Protein AF-A0A2E5JNJ3-F1 (afdb_monomer)

Nearest PDB structures (foldseek):
  6rib-assembly1_A  TM=9.105E-01  e=4.248E-05  Thermus thermophilus HB8
  6ria-assembly1_P  TM=6.886E-01  e=2.504E-03  Thermus thermophilus
  1k4z-assembly1_A  TM=3.854E-01  e=1.607E+00  Saccharomyces cerevisiae
  7d6c-assembly2_5  TM=1.880E-01  e=3.631E+00  Synechococcus elongatus PCC 7942 = FACHB-805

pLDDT: mean 90.57, std 16.01, range [38.19, 98.81]

Solvent-accessible surface area (backbone atoms only — not comparable to full-atom values): 6119 Å² total; per-residue (Å²): 134,86,86,68,89,75,86,76,64,72,78,45,74,42,53,64,90,43,75,44,79,54,69,44,80,51,66,51,8,38,38,32,25,14,39,36,43,34,36,39,39,27,70,19,41,37,36,32,33,69,71,8,36,36,42,35,39,37,39,26,29,28,38,36,35,30,10,40,36,43,35,38,38,40,27,77,31,42,39,37,35,31,46,70,12,37,37,41,37,38,39,36,23,58,38,83,46,77,37,83,66,41,44,77,46,69,54,81,43,76,55,73,76,76,76,84,74,70,88,126

Foldseek 3Di:
DPPDDDFDFADEEDDQDDEAEEEAEDAEEYEFQHEYEYEYAYAYEYEYALNGEYEEEYEYQEYEFNHEYNYEYEHVEEYEFDQCGEYAYEYEHQYYHYDNNGHYHYHYDYPDPPDPPPDD

Structure (mmCIF, N/CA/C/O backbone):
data_AF-A0A2E5JNJ3-F1
#
_entry.id   AF-A0A2E5JNJ3-F1
#
loop_
_atom_site.group_PDB
_atom_site.id
_atom_site.type_symbol
_atom_site.label_atom_id
_atom_site.label_alt_id
_atom_site.label_comp_id
_atom_site.label_asym_id
_atom_site.label_entity_id
_atom_site.label_seq_id
_atom_site.pdbx_PDB_ins_code
_atom_site.Cartn_x
_atom_site.Cartn_y
_atom_site.Cartn_z
_atom_site.occupancy
_atom_site.B_iso_or_equiv
_atom_site.auth_seq_id
_atom_site.auth_comp_id
_atom_site.auth_asym_id
_atom_site.auth_atom_id
_atom_site.pdbx_PDB_model_num
ATOM 1 N N . MET A 1 1 ? -17.973 17.141 -9.588 1.00 38.19 1 MET A N 1
ATOM 2 C CA . MET A 1 1 ? -16.522 17.402 -9.427 1.00 38.19 1 MET A CA 1
ATOM 3 C C . MET A 1 1 ? -15.876 16.172 -8.797 1.00 38.19 1 MET A C 1
ATOM 5 O O . MET A 1 1 ? -16.319 15.767 -7.733 1.00 38.19 1 MET A O 1
ATOM 9 N N . LYS A 1 2 ? -14.908 15.521 -9.460 1.00 41.28 2 LYS A N 1
ATOM 10 C CA . LYS A 1 2 ? -14.185 14.358 -8.906 1.00 41.28 2 LYS A CA 1
ATOM 11 C C . LYS A 1 2 ? -13.072 14.871 -7.988 1.00 41.28 2 LYS A C 1
ATOM 13 O O . LYS A 1 2 ? -12.080 15.392 -8.488 1.00 41.28 2 LYS A O 1
ATOM 18 N N . ASN A 1 3 ? -13.252 14.772 -6.672 1.00 47.81 3 ASN A N 1
ATOM 19 C CA . ASN A 1 3 ? -12.257 15.220 -5.696 1.00 47.81 3 ASN A CA 1
ATOM 20 C C . ASN A 1 3 ? -11.166 14.143 -5.560 1.00 47.81 3 ASN A C 1
ATOM 22 O O . ASN A 1 3 ? -11.284 13.203 -4.770 1.00 47.81 3 ASN A O 1
ATOM 26 N N . LYS A 1 4 ? -10.155 14.222 -6.426 1.00 55.19 4 LYS A N 1
ATOM 27 C CA . LYS A 1 4 ? -9.022 13.290 -6.482 1.00 55.19 4 LYS A CA 1
ATOM 28 C C . LYS A 1 4 ? -8.116 13.523 -5.267 1.00 55.19 4 LYS A C 1
ATOM 30 O O . LYS A 1 4 ? -7.806 14.681 -4.982 1.00 55.19 4 LYS A O 1
ATOM 35 N N . LEU A 1 5 ? -7.693 12.467 -4.562 1.00 58.12 5 LEU A N 1
ATOM 36 C CA . LEU A 1 5 ? -6.631 12.586 -3.555 1.00 58.12 5 LEU A CA 1
ATOM 37 C C . LEU A 1 5 ? -5.431 13.332 -4.156 1.00 58.12 5 LEU A C 1
ATOM 39 O O . LEU A 1 5 ? -4.865 12.927 -5.175 1.00 58.12 5 LEU A O 1
ATOM 43 N N . THR A 1 6 ? -5.078 14.457 -3.538 1.00 58.28 6 THR A N 1
ATOM 44 C CA . THR A 1 6 ? -3.900 15.243 -3.900 1.00 58.28 6 THR A CA 1
ATOM 45 C C . THR A 1 6 ? -2.815 14.899 -2.895 1.00 58.28 6 THR A C 1
ATOM 47 O O . THR A 1 6 ? -2.841 15.389 -1.772 1.00 58.28 6 THR A O 1
ATOM 50 N N . PHE A 1 7 ? -1.889 14.035 -3.300 1.00 62.22 7 PHE A N 1
ATOM 51 C CA . PHE A 1 7 ? -0.734 13.638 -2.498 1.00 62.22 7 PHE A CA 1
ATOM 52 C C . PHE A 1 7 ? 0.194 14.848 -2.328 1.00 62.22 7 PHE A C 1
ATOM 54 O O . PHE A 1 7 ? 0.966 15.175 -3.232 1.00 62.22 7 PHE A O 1
ATOM 61 N N . LYS A 1 8 ? 0.090 15.560 -1.203 1.00 53.12 8 LYS A N 1
ATOM 62 C CA . LYS A 1 8 ? 1.085 16.567 -0.813 1.00 53.12 8 LYS A CA 1
ATOM 63 C C . LYS A 1 8 ? 2.263 15.829 -0.170 1.00 53.12 8 LYS A C 1
ATOM 65 O O . LYS A 1 8 ? 2.046 14.961 0.660 1.00 53.12 8 LYS A O 1
ATOM 70 N N . ASN A 1 9 ? 3.490 16.186 -0.552 1.00 62.88 9 ASN A N 1
ATOM 71 C CA . ASN A 1 9 ? 4.744 15.694 0.043 1.00 62.88 9 ASN A CA 1
ATOM 72 C C . ASN A 1 9 ? 5.023 14.195 -0.175 1.00 62.88 9 ASN A C 1
ATOM 74 O O . ASN A 1 9 ? 4.978 13.376 0.741 1.00 62.88 9 ASN A O 1
ATOM 78 N N . ILE A 1 10 ? 5.374 13.833 -1.410 1.00 70.88 10 ILE A N 1
ATOM 79 C CA . ILE A 1 10 ? 5.926 12.509 -1.716 1.00 70.88 10 ILE A CA 1
ATOM 80 C C . ILE A 1 10 ? 7.447 12.606 -1.658 1.00 70.88 10 ILE A C 1
ATOM 82 O O . ILE A 1 10 ? 8.052 13.293 -2.479 1.00 70.88 10 ILE A O 1
ATOM 86 N N . HIS A 1 11 ? 8.053 11.912 -0.698 1.00 86.62 11 HIS A N 1
ATOM 87 C CA . HIS A 1 11 ? 9.497 11.969 -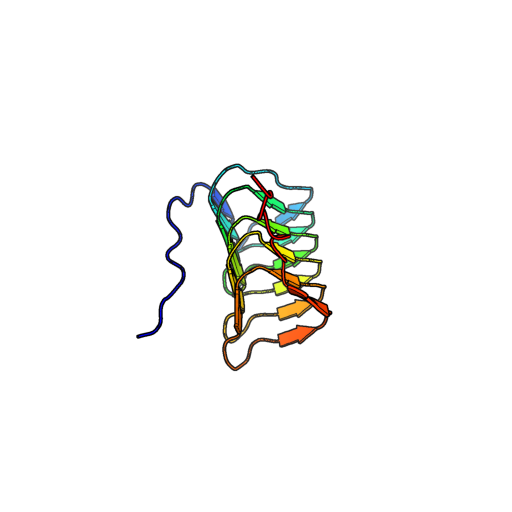0.456 1.00 86.62 11 HIS A CA 1
ATOM 88 C C . HIS 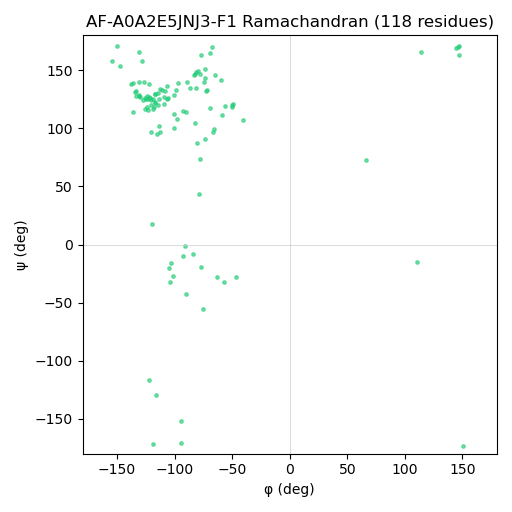A 1 11 ? 10.242 10.764 -1.025 1.00 86.62 11 HIS A C 1
ATOM 90 O O . HIS A 1 11 ? 11.425 10.863 -1.342 1.00 86.62 11 HIS A O 1
ATOM 96 N N . THR A 1 12 ? 9.572 9.619 -1.148 1.00 94.62 12 THR A N 1
ATOM 97 C CA . THR A 1 12 ? 10.215 8.367 -1.554 1.00 94.62 12 THR A CA 1
ATOM 98 C C . THR A 1 12 ? 9.429 7.702 -2.676 1.00 94.62 12 THR A C 1
ATOM 100 O O . THR A 1 12 ? 8.197 7.681 -2.671 1.00 94.62 12 THR A O 1
ATOM 103 N N . MET A 1 13 ? 10.149 7.147 -3.649 1.00 95.75 13 MET A N 1
ATOM 104 C CA . MET A 1 13 ? 9.571 6.411 -4.767 1.00 95.75 13 MET A CA 1
ATOM 105 C C . MET A 1 13 ? 10.385 5.154 -5.062 1.00 95.75 13 MET A C 1
ATOM 107 O O . MET A 1 13 ? 11.612 5.197 -5.092 1.00 95.75 13 MET A O 1
ATOM 111 N N . VAL A 1 14 ? 9.683 4.056 -5.332 1.00 96.25 14 VAL A N 1
ATOM 112 C CA . VAL A 1 14 ? 10.249 2.793 -5.818 1.00 96.25 14 VAL A CA 1
ATOM 113 C C . VAL A 1 14 ? 9.844 2.605 -7.273 1.00 96.25 14 VAL A C 1
ATOM 115 O O . VAL A 1 14 ? 8.653 2.581 -7.593 1.00 96.25 14 VAL A O 1
ATOM 118 N N . GLY A 1 15 ? 10.841 2.499 -8.153 1.00 97.31 15 GLY A N 1
ATOM 119 C CA . GLY A 1 15 ? 10.646 2.295 -9.589 1.00 97.31 15 GLY A CA 1
ATOM 120 C C . GLY A 1 15 ? 10.099 0.902 -9.936 1.00 97.31 15 GLY A C 1
ATOM 121 O O . GLY A 1 15 ? 10.128 0.008 -9.093 1.00 97.31 15 GLY A O 1
ATOM 122 N N . PRO A 1 16 ? 9.599 0.704 -11.168 1.00 96.00 16 PRO A N 1
ATOM 123 C CA . PRO A 1 16 ? 8.925 -0.531 -11.582 1.00 96.00 16 PRO A CA 1
ATOM 124 C C . PRO A 1 16 ? 9.809 -1.787 -11.553 1.00 96.00 16 PRO A C 1
ATOM 126 O O . PRO A 1 16 ? 9.290 -2.872 -11.310 1.00 96.00 16 PRO A O 1
ATOM 129 N N . ASP A 1 17 ? 11.124 -1.642 -11.732 1.00 95.88 17 ASP A N 1
ATOM 130 C CA . ASP A 1 17 ? 12.071 -2.769 -11.777 1.00 95.88 17 ASP A CA 1
ATOM 131 C C . ASP A 1 17 ? 12.659 -3.131 -10.403 1.00 95.88 17 ASP A C 1
ATOM 133 O O . ASP A 1 17 ? 13.466 -4.051 -10.282 1.00 95.88 17 ASP A O 1
ATOM 137 N N . ALA A 1 18 ? 12.284 -2.396 -9.355 1.00 97.62 18 ALA A N 1
ATOM 138 C CA . ALA A 1 18 ? 12.798 -2.622 -8.015 1.00 97.62 18 ALA A CA 1
ATOM 139 C C . ALA A 1 18 ? 11.979 -3.690 -7.274 1.00 97.62 18 ALA A C 1
ATOM 141 O O . ALA A 1 18 ? 10.746 -3.653 -7.251 1.00 97.62 18 ALA A O 1
ATOM 142 N N . GLU A 1 19 ? 12.685 -4.606 -6.613 1.00 98.31 19 GLU A N 1
ATOM 143 C CA . GLU A 1 19 ? 12.133 -5.556 -5.651 1.00 98.31 19 GLU A CA 1
ATOM 144 C C . GLU A 1 19 ? 12.754 -5.290 -4.276 1.00 98.31 19 GLU A C 1
ATOM 146 O O . GLU A 1 19 ? 13.974 -5.330 -4.119 1.00 98.31 19 GLU A O 1
ATOM 151 N N . ILE A 1 20 ? 11.914 -5.011 -3.281 1.00 98.06 20 ILE A N 1
ATOM 152 C CA . ILE A 1 20 ? 12.324 -4.796 -1.891 1.00 98.06 20 ILE A CA 1
ATOM 153 C C . ILE A 1 20 ? 11.817 -5.962 -1.051 1.00 98.06 20 ILE A C 1
ATOM 155 O O . ILE A 1 20 ? 10.649 -6.342 -1.144 1.00 98.06 20 ILE A O 1
ATOM 159 N N . ARG A 1 21 ? 12.697 -6.516 -0.215 1.00 98.44 21 ARG A N 1
ATOM 160 C CA . ARG A 1 21 ? 12.377 -7.577 0.743 1.00 98.44 21 ARG A CA 1
ATOM 161 C C . ARG A 1 21 ? 12.686 -7.094 2.153 1.00 98.44 21 ARG A C 1
ATOM 163 O O . ARG A 1 21 ? 13.820 -6.711 2.428 1.00 98.44 21 ARG A O 1
ATOM 170 N N . GLY A 1 22 ? 11.684 -7.143 3.021 1.00 97.88 22 GLY A N 1
ATOM 171 C CA . GLY A 1 22 ? 11.731 -6.621 4.382 1.00 97.88 22 GLY A CA 1
ATOM 172 C C . GLY A 1 22 ? 10.785 -5.441 4.589 1.00 97.88 22 GLY A C 1
ATOM 173 O O . GLY A 1 22 ? 10.266 -4.854 3.638 1.00 97.88 22 GLY A O 1
ATOM 174 N N . ASP A 1 23 ? 10.564 -5.111 5.857 1.00 98.25 23 ASP A N 1
ATOM 175 C CA . ASP A 1 23 ? 9.619 -4.072 6.253 1.00 98.25 23 ASP A CA 1
ATOM 176 C C . ASP A 1 23 ? 10.152 -2.667 5.955 1.00 98.25 23 ASP A C 1
ATOM 178 O O . ASP A 1 23 ? 11.334 -2.364 6.140 1.00 98.25 23 ASP A O 1
ATOM 182 N N . ILE A 1 24 ? 9.250 -1.778 5.547 1.00 97.88 24 ILE A N 1
ATOM 183 C CA . ILE A 1 24 ? 9.557 -0.391 5.200 1.00 97.88 24 ILE A CA 1
ATOM 184 C C . ILE A 1 24 ? 8.888 0.536 6.214 1.00 97.88 24 ILE A C 1
ATOM 186 O O . ILE A 1 24 ? 7.671 0.514 6.398 1.00 97.88 24 ILE A O 1
ATOM 190 N N . LYS A 1 25 ? 9.683 1.405 6.845 1.00 97.75 25 LYS A N 1
ATOM 191 C CA . LYS A 1 25 ? 9.194 2.463 7.738 1.00 97.75 25 LYS A CA 1
ATOM 192 C C . LYS A 1 25 ? 9.578 3.824 7.181 1.00 97.75 25 LYS A C 1
ATOM 194 O O . LYS A 1 25 ? 10.753 4.090 6.939 1.00 97.75 25 LYS A O 1
ATOM 199 N N . LEU A 1 26 ? 8.587 4.682 6.996 1.00 95.06 26 LEU A N 1
ATOM 200 C CA . LEU A 1 26 ? 8.737 6.034 6.468 1.00 95.06 26 LEU A CA 1
ATOM 201 C C . LEU A 1 26 ? 7.989 7.010 7.380 1.00 95.06 26 LEU A C 1
ATOM 203 O O . LEU A 1 26 ? 7.198 6.610 8.230 1.00 95.06 26 LEU A O 1
ATOM 207 N N . LYS A 1 27 ? 8.265 8.304 7.226 1.00 94.38 27 LYS A N 1
ATOM 208 C CA . LYS A 1 27 ? 7.503 9.364 7.908 1.00 94.38 27 LYS A CA 1
ATOM 209 C C . LYS A 1 27 ? 6.533 10.076 6.971 1.00 94.38 27 LYS A C 1
ATOM 211 O O . LYS A 1 27 ? 5.466 10.482 7.402 1.00 94.38 27 LYS A O 1
ATOM 216 N N . GLU A 1 28 ? 6.908 10.183 5.702 1.00 94.56 28 GLU A N 1
ATOM 217 C CA . GLU A 1 28 ? 6.216 10.980 4.693 1.00 94.56 28 GLU A CA 1
ATOM 218 C C . GLU A 1 28 ? 5.703 10.104 3.538 1.00 94.56 28 GLU A C 1
ATOM 220 O O . GLU A 1 28 ? 5.745 8.869 3.604 1.00 94.56 28 GLU A O 1
ATOM 225 N N . GLY A 1 29 ? 5.199 10.741 2.477 1.00 94.00 29 GLY A N 1
ATOM 226 C CA . GLY A 1 29 ? 4.543 10.059 1.371 1.00 94.00 29 GLY A CA 1
ATOM 227 C C . GLY A 1 29 ? 5.446 9.126 0.557 1.00 94.00 29 GLY A C 1
ATOM 228 O O . GLY A 1 29 ? 6.627 9.410 0.318 1.00 94.00 29 GLY A O 1
ATOM 229 N N . PHE A 1 30 ? 4.848 8.031 0.079 1.00 96.38 30 PHE A N 1
ATOM 230 C CA . PHE A 1 30 ? 5.531 6.929 -0.598 1.00 96.38 30 PHE A CA 1
ATOM 231 C C . PHE A 1 30 ? 4.811 6.499 -1.882 1.00 96.38 30 PHE A C 1
ATOM 233 O O . PHE A 1 30 ? 3.618 6.190 -1.860 1.00 96.38 30 PHE A O 1
ATOM 240 N N . ILE A 1 31 ? 5.534 6.437 -3.006 1.00 97.12 31 ILE A N 1
ATOM 241 C CA . ILE A 1 31 ? 5.028 5.852 -4.258 1.00 97.12 31 ILE A CA 1
ATOM 242 C C . ILE A 1 31 ? 5.708 4.514 -4.544 1.00 97.12 31 ILE A C 1
ATOM 244 O O . ILE A 1 31 ? 6.934 4.435 -4.587 1.00 97.12 31 ILE A O 1
ATOM 248 N N . ILE A 1 32 ? 4.915 3.493 -4.869 1.00 97.94 32 ILE A N 1
ATOM 249 C CA . ILE A 1 32 ? 5.416 2.176 -5.275 1.00 97.94 32 ILE A CA 1
ATOM 250 C C . ILE A 1 32 ? 4.968 1.850 -6.702 1.00 97.94 32 ILE A C 1
ATOM 252 O O . ILE A 1 32 ? 3.776 1.691 -6.957 1.00 97.94 32 ILE A O 1
ATOM 256 N N . TYR A 1 33 ? 5.917 1.710 -7.628 1.00 97.81 33 TYR A N 1
ATOM 257 C CA . TYR A 1 33 ? 5.691 1.103 -8.947 1.00 97.81 33 TYR A CA 1
ATOM 258 C C . TYR A 1 33 ? 6.255 -0.318 -9.060 1.00 97.81 33 TYR A C 1
ATOM 260 O O . TYR A 1 33 ? 5.823 -1.041 -9.955 1.00 97.81 33 TYR A O 1
ATOM 268 N N . GLY A 1 34 ? 7.203 -0.692 -8.195 1.00 97.75 34 GLY A N 1
ATOM 269 C CA . GLY A 1 34 ? 7.836 -2.014 -8.150 1.00 97.75 34 GLY A CA 1
ATOM 270 C C . GLY A 1 34 ? 7.171 -2.976 -7.165 1.00 97.75 34 GLY A C 1
ATOM 271 O O . GLY A 1 34 ? 5.976 -2.872 -6.878 1.00 97.75 34 GLY A O 1
ATOM 272 N N . ARG A 1 35 ? 7.952 -3.916 -6.627 1.00 98.69 35 ARG A N 1
ATOM 273 C CA . ARG A 1 35 ? 7.467 -4.980 -5.735 1.00 98.69 35 ARG A CA 1
ATOM 274 C C . ARG A 1 35 ? 8.009 -4.814 -4.322 1.00 98.69 35 ARG A C 1
ATOM 276 O O . ARG A 1 35 ? 9.209 -4.623 -4.142 1.00 98.69 35 ARG A O 1
ATOM 283 N N . VAL A 1 36 ? 7.138 -4.936 -3.328 1.00 98.69 36 VAL A N 1
ATOM 284 C CA . VAL A 1 36 ? 7.517 -4.956 -1.910 1.00 98.69 36 VAL A CA 1
ATOM 285 C C . VAL A 1 36 ? 7.007 -6.246 -1.282 1.00 98.69 36 VAL A C 1
ATOM 287 O O . VAL A 1 36 ? 5.817 -6.540 -1.363 1.00 98.69 36 VAL A O 1
ATOM 290 N N . TYR A 1 37 ? 7.909 -7.000 -0.661 1.00 98.75 37 TYR A N 1
ATOM 291 C CA . TYR A 1 37 ? 7.604 -8.170 0.161 1.00 98.75 37 TYR A CA 1
ATOM 292 C C . TYR A 1 37 ? 7.960 -7.840 1.609 1.00 98.75 37 TYR A C 1
ATOM 294 O O . TYR A 1 37 ? 9.129 -7.913 1.996 1.00 98.75 37 TYR A O 1
ATOM 302 N N . GLY A 1 38 ? 6.964 -7.434 2.383 1.00 98.44 38 GLY A N 1
ATOM 303 C CA . GLY A 1 38 ? 7.126 -6.885 3.725 1.00 98.44 38 GLY A CA 1
ATOM 304 C C . GLY A 1 38 ? 6.065 -5.833 4.025 1.00 98.44 38 GLY A C 1
ATOM 305 O O . GLY A 1 38 ? 5.410 -5.313 3.117 1.00 98.44 38 GLY A O 1
ATOM 306 N N . SER A 1 39 ? 5.900 -5.521 5.307 1.00 98.69 39 SER A N 1
ATOM 307 C CA . SER A 1 39 ? 4.897 -4.558 5.754 1.00 98.69 39 SER A CA 1
ATOM 308 C C . SER A 1 39 ? 5.401 -3.121 5.608 1.00 98.69 39 SER A C 1
ATOM 310 O O . SER A 1 39 ? 6.591 -2.834 5.765 1.00 98.69 39 SER A O 1
ATOM 312 N N . ILE A 1 40 ? 4.494 -2.191 5.313 1.00 98.62 40 ILE A N 1
ATOM 313 C CA . ILE A 1 40 ? 4.799 -0.772 5.098 1.00 98.62 40 ILE A CA 1
ATOM 314 C C . ILE A 1 40 ? 4.095 0.060 6.170 1.00 98.62 40 ILE A C 1
ATOM 316 O O . ILE A 1 40 ? 2.890 -0.068 6.372 1.00 98.62 40 ILE A O 1
ATOM 320 N N . SER A 1 41 ? 4.828 0.949 6.840 1.00 98.44 41 SER A N 1
ATOM 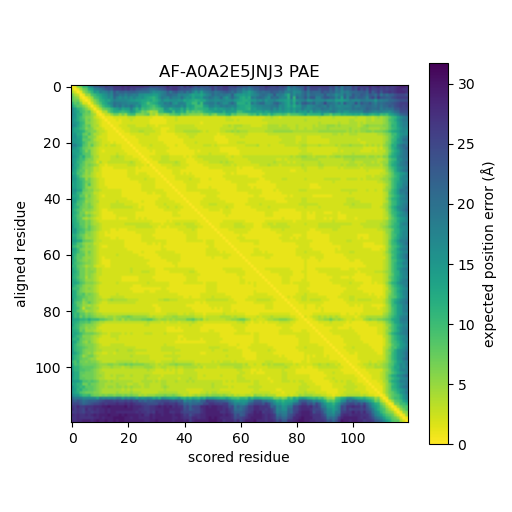321 C CA . SER A 1 41 ? 4.266 1.888 7.817 1.00 98.44 41 SER A CA 1
ATOM 322 C C . SER A 1 41 ? 4.740 3.312 7.544 1.00 98.44 41 SER A C 1
ATOM 324 O O . SER A 1 41 ? 5.945 3.560 7.441 1.00 98.44 41 SER A O 1
ATOM 326 N N . THR A 1 42 ? 3.802 4.252 7.420 1.00 96.94 42 THR A N 1
ATOM 327 C CA . THR A 1 42 ? 4.091 5.688 7.324 1.00 96.94 42 THR A CA 1
ATOM 328 C C . THR A 1 42 ? 2.993 6.538 7.955 1.00 96.94 42 THR A C 1
ATOM 330 O O . THR A 1 42 ? 1.837 6.134 8.007 1.00 96.94 42 THR A O 1
ATOM 333 N N . ALA A 1 43 ? 3.351 7.734 8.422 1.00 95.31 43 ALA A N 1
ATOM 334 C CA . ALA A 1 43 ? 2.380 8.766 8.790 1.00 95.31 43 ALA A CA 1
ATOM 335 C C . ALA A 1 43 ? 1.920 9.592 7.572 1.00 95.31 43 ALA A C 1
ATOM 337 O O . ALA A 1 43 ? 1.010 10.407 7.687 1.00 95.31 43 ALA A O 1
ATOM 338 N N . GLY A 1 44 ? 2.548 9.394 6.409 1.00 95.31 44 GLY A N 1
ATOM 339 C CA . GLY A 1 44 ? 2.189 10.049 5.158 1.00 95.31 44 GLY A CA 1
ATOM 340 C C . GLY A 1 44 ? 1.234 9.231 4.290 1.00 95.31 44 GLY A C 1
ATOM 341 O O . GLY A 1 44 ? 0.696 8.194 4.687 1.00 95.31 44 GLY A O 1
ATOM 342 N N . ASP A 1 45 ? 1.047 9.708 3.063 1.00 96.44 45 ASP A N 1
ATOM 343 C CA . ASP A 1 45 ? 0.172 9.071 2.085 1.00 96.44 45 ASP A CA 1
ATOM 344 C C . ASP A 1 45 ? 0.920 8.026 1.246 1.00 96.44 45 ASP A C 1
ATOM 346 O O . ASP A 1 45 ? 2.039 8.257 0.781 1.00 96.44 45 ASP A O 1
ATOM 350 N N . ILE A 1 46 ? 0.273 6.897 0.968 1.00 97.56 46 ILE A N 1
ATOM 351 C CA . ILE A 1 46 ? 0.809 5.864 0.080 1.00 97.56 46 ILE A CA 1
ATOM 352 C C . ILE A 1 46 ? 0.069 5.873 -1.254 1.00 97.56 46 ILE A C 1
ATOM 354 O O . ILE A 1 46 ? -1.160 5.902 -1.326 1.00 97.56 46 ILE A O 1
ATOM 358 N N . ARG A 1 47 ? 0.822 5.762 -2.347 1.00 97.62 47 ARG A N 1
ATOM 359 C CA . ARG A 1 47 ? 0.275 5.497 -3.675 1.00 97.62 47 ARG A CA 1
ATOM 360 C C . ARG A 1 47 ? 0.941 4.275 -4.285 1.00 97.62 47 ARG A C 1
ATOM 362 O O . ARG A 1 47 ? 2.116 4.296 -4.640 1.00 97.62 47 ARG A O 1
ATOM 369 N N . ILE A 1 48 ? 0.143 3.245 -4.519 1.00 98.06 48 ILE A N 1
ATOM 370 C CA . ILE A 1 48 ? 0.548 2.081 -5.300 1.00 98.06 48 ILE A CA 1
ATOM 371 C C . ILE A 1 48 ? 0.178 2.371 -6.751 1.00 98.06 48 ILE A C 1
ATOM 373 O O . ILE A 1 48 ? -0.993 2.555 -7.093 1.00 98.06 48 ILE A O 1
ATOM 377 N N . GLY A 1 49 ? 1.190 2.500 -7.601 1.00 96.88 49 GLY A N 1
ATOM 378 C CA . GLY A 1 49 ? 1.032 2.681 -9.036 1.00 96.88 49 GLY A CA 1
ATOM 379 C C . GLY A 1 49 ? 0.458 1.434 -9.708 1.00 96.88 49 GLY A C 1
ATOM 380 O O . GLY A 1 49 ? 0.377 0.370 -9.107 1.00 96.88 49 GLY A O 1
ATOM 381 N N . LYS A 1 50 ? 0.081 1.547 -10.986 1.00 95.81 50 LYS A N 1
ATOM 382 C CA . LYS A 1 50 ? -0.567 0.455 -11.737 1.00 95.81 50 LYS A CA 1
ATOM 383 C C . LYS A 1 50 ? 0.255 -0.841 -11.788 1.00 95.81 50 LYS A C 1
ATOM 385 O O . LYS A 1 50 ? -0.315 -1.921 -11.849 1.00 95.81 50 LYS A O 1
ATOM 390 N N . THR A 1 51 ? 1.578 -0.724 -11.796 1.00 96.62 51 THR A N 1
ATOM 391 C CA . THR A 1 51 ? 2.517 -1.856 -11.825 1.00 96.62 51 THR A CA 1
ATOM 392 C C . THR A 1 51 ? 2.961 -2.301 -10.433 1.00 96.62 51 THR A C 1
ATOM 394 O O . THR A 1 51 ? 3.620 -3.328 -10.318 1.00 96.62 51 THR A O 1
ATOM 397 N N . GLY A 1 52 ? 2.629 -1.526 -9.394 1.00 98.25 52 GLY A N 1
ATOM 398 C CA . GLY A 1 52 ? 3.093 -1.770 -8.038 1.00 98.25 52 GLY A CA 1
ATOM 399 C C . GLY A 1 52 ? 2.369 -2.944 -7.392 1.00 98.25 52 GLY A C 1
ATOM 400 O O . GLY A 1 52 ? 1.150 -3.075 -7.533 1.00 98.25 52 GLY A O 1
ATOM 401 N N . SER A 1 53 ? 3.111 -3.764 -6.652 1.00 98.56 53 SER A N 1
ATOM 402 C CA . SER A 1 53 ? 2.554 -4.864 -5.863 1.00 98.56 53 SER A CA 1
ATOM 403 C C . SER A 1 53 ? 3.156 -4.897 -4.464 1.00 98.56 53 SER A C 1
ATOM 405 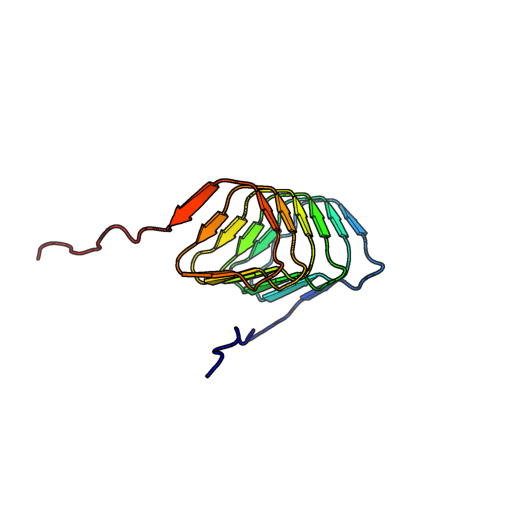O O . SER A 1 53 ? 4.382 -4.884 -4.327 1.00 98.56 53 SER A O 1
ATOM 407 N N . VAL A 1 54 ? 2.309 -4.991 -3.444 1.00 98.81 54 VAL A N 1
ATOM 408 C CA . VAL A 1 54 ? 2.725 -5.148 -2.045 1.00 98.81 54 VAL A CA 1
ATOM 409 C C . VAL A 1 54 ? 2.213 -6.484 -1.515 1.00 98.81 54 VAL A C 1
ATOM 411 O O . VAL A 1 54 ? 1.032 -6.790 -1.659 1.00 98.81 54 VAL A O 1
ATOM 414 N N . TYR A 1 55 ? 3.110 -7.259 -0.913 1.00 98.75 55 TYR A N 1
ATOM 415 C CA . TYR A 1 55 ? 2.823 -8.500 -0.199 1.00 98.75 55 TYR A CA 1
ATOM 416 C C . TYR A 1 55 ? 3.176 -8.281 1.272 1.00 98.75 55 TYR A C 1
ATOM 418 O O . TYR A 1 55 ? 4.346 -8.376 1.650 1.00 98.75 55 TYR A O 1
ATOM 426 N N . GLY A 1 56 ? 2.182 -7.922 2.075 1.00 98.69 56 GLY A N 1
ATOM 427 C CA . GLY A 1 56 ? 2.359 -7.481 3.455 1.00 98.69 56 GLY A CA 1
ATOM 428 C C . GLY A 1 56 ? 1.325 -6.438 3.867 1.00 98.69 56 GLY A C 1
ATOM 429 O O . GLY A 1 56 ? 0.577 -5.920 3.034 1.00 98.69 56 GLY A O 1
ATOM 430 N N . ASP A 1 57 ? 1.300 -6.131 5.161 1.00 98.81 57 ASP A N 1
ATOM 431 C CA . ASP A 1 57 ? 0.327 -5.201 5.730 1.00 98.81 57 ASP A CA 1
ATOM 432 C C . ASP A 1 57 ? 0.755 -3.744 5.518 1.00 98.81 57 ASP A C 1
ATOM 434 O O . ASP A 1 57 ? 1.945 -3.414 5.503 1.00 98.81 57 ASP A O 1
ATOM 438 N N . ILE A 1 58 ? -0.218 -2.845 5.379 1.00 98.81 58 ILE A N 1
ATOM 439 C CA . ILE A 1 58 ? 0.013 -1.424 5.119 1.00 98.81 58 ILE A CA 1
ATOM 440 C C . ILE A 1 58 ? -0.679 -0.566 6.177 1.00 98.81 58 ILE A C 1
ATOM 442 O O . ILE A 1 58 ? -1.894 -0.634 6.333 1.00 98.81 58 ILE A O 1
ATOM 446 N N . ASN A 1 59 ? 0.088 0.312 6.825 1.00 98.62 59 ASN A N 1
ATOM 447 C CA . ASN A 1 59 ? -0.409 1.377 7.698 1.00 98.62 59 ASN A CA 1
ATOM 448 C C . ASN A 1 59 ? -0.020 2.747 7.120 1.00 98.62 59 ASN A C 1
ATOM 450 O O . ASN A 1 59 ? 1.166 3.007 6.896 1.00 98.62 59 ASN A O 1
ATOM 454 N N . ALA A 1 60 ? -1.002 3.618 6.869 1.00 97.75 60 ALA A N 1
ATOM 455 C CA . ALA A 1 60 ? -0.778 4.944 6.281 1.00 97.75 60 ALA A CA 1
ATOM 456 C C . ALA A 1 60 ? -1.812 5.986 6.736 1.00 97.75 60 ALA A C 1
ATOM 458 O O . ALA A 1 60 ? -2.835 5.650 7.325 1.00 97.75 60 ALA A O 1
ATOM 459 N N . ASN A 1 61 ? -1.592 7.262 6.411 1.00 96.62 61 ASN A N 1
ATOM 460 C CA . ASN A 1 61 ? -2.616 8.293 6.601 1.00 96.62 61 ASN A CA 1
ATOM 461 C C . ASN A 1 61 ? -3.713 8.199 5.529 1.00 96.62 61 ASN A C 1
ATOM 463 O O . ASN A 1 61 ? -4.885 8.022 5.844 1.00 96.62 61 ASN A O 1
ATOM 467 N N . ASN A 1 62 ? -3.333 8.243 4.252 1.00 97.38 62 ASN A N 1
ATOM 468 C CA . ASN A 1 62 ? -4.217 7.938 3.126 1.00 97.38 62 ASN A CA 1
ATOM 469 C C . ASN A 1 62 ? -3.567 6.902 2.209 1.00 97.38 62 ASN A C 1
ATOM 471 O O . ASN A 1 62 ? -2.340 6.789 2.153 1.00 97.38 62 ASN A O 1
ATOM 475 N N . ILE A 1 63 ? -4.382 6.195 1.426 1.00 98.00 63 ILE A N 1
ATOM 476 C CA . ILE A 1 63 ? -3.886 5.274 0.405 1.00 98.00 63 ILE A CA 1
ATOM 477 C C . ILE A 1 63 ? -4.651 5.403 -0.910 1.00 98.00 63 ILE A C 1
ATOM 479 O O . ILE A 1 63 ? -5.876 5.498 -0.933 1.00 98.00 63 ILE A O 1
ATOM 483 N N . HIS A 1 64 ? -3.922 5.345 -2.024 1.00 98.06 64 HIS A N 1
ATOM 484 C CA . HIS A 1 64 ? -4.479 5.030 -3.337 1.00 98.06 64 HIS A CA 1
ATOM 485 C C . HIS A 1 64 ? -3.854 3.749 -3.875 1.00 98.06 64 HIS A C 1
ATOM 487 O O . HIS A 1 64 ? -2.657 3.705 -4.181 1.00 98.06 64 HIS A O 1
ATOM 493 N N . ILE A 1 65 ? -4.685 2.740 -4.099 1.00 98.44 65 ILE A N 1
ATOM 494 C CA . ILE A 1 65 ? -4.290 1.470 -4.691 1.00 98.44 65 ILE A CA 1
ATOM 495 C C . ILE A 1 65 ? -4.639 1.518 -6.176 1.00 98.44 65 ILE A C 1
ATOM 497 O O . ILE A 1 65 ? -5.803 1.493 -6.556 1.00 98.44 65 ILE A O 1
ATOM 501 N N . GLY A 1 66 ? -3.625 1.626 -7.032 1.00 97.69 66 GLY A N 1
ATOM 502 C CA . GLY A 1 66 ? -3.758 1.483 -8.485 1.00 97.69 66 GLY A CA 1
ATOM 503 C C . GLY A 1 66 ? -3.263 0.138 -9.018 1.00 97.69 66 GLY A C 1
ATOM 504 O O . GLY A 1 66 ? -3.566 -0.188 -10.164 1.00 97.69 66 GLY A O 1
ATOM 505 N N . GLY A 1 67 ? -2.497 -0.597 -8.208 1.00 98.00 67 GLY A N 1
ATOM 506 C CA . GLY A 1 67 ? -1.919 -1.905 -8.510 1.00 98.00 67 GLY A CA 1
ATOM 507 C C . GLY A 1 67 ? -2.486 -2.986 -7.592 1.00 98.00 67 GLY A C 1
ATOM 508 O O . GLY A 1 67 ? -3.704 -3.098 -7.456 1.00 98.00 67 GLY A O 1
ATOM 509 N N . GLN A 1 68 ? -1.618 -3.778 -6.968 1.00 98.62 68 GLN A N 1
ATOM 510 C CA . GLN A 1 68 ? -2.014 -4.963 -6.203 1.00 98.62 68 GLN A CA 1
ATOM 511 C C . GLN A 1 68 ? -1.539 -4.896 -4.749 1.00 98.62 68 GLN A C 1
ATOM 513 O O . GLN A 1 68 ? -0.404 -4.508 -4.476 1.00 98.62 68 GLN A O 1
ATOM 518 N N . VAL A 1 69 ? -2.401 -5.304 -3.824 1.00 98.81 69 VAL A N 1
ATOM 519 C CA . VAL A 1 69 ? -2.081 -5.490 -2.407 1.00 98.81 69 VAL A CA 1
ATOM 520 C C . VAL A 1 69 ? -2.588 -6.854 -1.970 1.00 98.81 69 VAL A C 1
ATOM 522 O O . VAL A 1 69 ? -3.759 -7.169 -2.178 1.00 98.81 69 VAL A O 1
ATOM 525 N N . PHE A 1 70 ? -1.697 -7.630 -1.367 1.00 98.81 70 PHE A N 1
ATOM 526 C CA . PHE A 1 70 ? -1.981 -8.907 -0.727 1.00 98.81 70 PHE A CA 1
ATOM 527 C C . PHE A 1 70 ? -1.568 -8.788 0.741 1.00 98.81 70 PHE A C 1
ATOM 529 O O . PHE A 1 70 ? -0.383 -8.889 1.066 1.00 98.81 70 PHE A O 1
ATOM 536 N N . GLY A 1 71 ? -2.534 -8.491 1.603 1.00 98.56 71 GLY A N 1
ATOM 537 C CA . GLY A 1 71 ? -2.309 -8.104 2.992 1.00 98.56 71 GLY A CA 1
ATOM 538 C C . GLY A 1 71 ? -3.343 -7.092 3.473 1.00 98.56 71 GLY A C 1
ATOM 539 O O . GLY A 1 71 ? -4.122 -6.548 2.686 1.00 98.56 71 GLY A O 1
ATOM 540 N N . ASN A 1 72 ? -3.349 -6.840 4.777 1.00 98.81 72 ASN A N 1
ATOM 541 C CA . ASN A 1 72 ? -4.327 -5.956 5.392 1.00 98.81 72 ASN A CA 1
ATOM 542 C C . ASN A 1 72 ? -3.900 -4.496 5.255 1.00 98.81 72 ASN A C 1
ATOM 544 O O . ASN A 1 72 ? -2.720 -4.155 5.327 1.00 98.81 72 ASN A O 1
ATOM 548 N N . VAL A 1 73 ? -4.873 -3.609 5.094 1.00 98.75 73 VAL A N 1
ATOM 549 C CA . VAL A 1 73 ? -4.644 -2.177 4.940 1.00 98.75 73 VAL A CA 1
ATOM 550 C C . VAL A 1 73 ? -5.395 -1.435 6.030 1.00 98.75 73 VAL A C 1
ATOM 552 O O . VAL A 1 73 ? -6.607 -1.567 6.174 1.00 98.75 73 VAL A O 1
ATOM 555 N N . ARG A 1 74 ? -4.689 -0.590 6.771 1.00 98.56 74 ARG A N 1
ATOM 556 C CA . ARG A 1 74 ? -5.279 0.360 7.705 1.00 98.56 74 ARG A CA 1
ATOM 557 C C . ARG A 1 74 ? -4.869 1.770 7.315 1.00 98.56 74 ARG A C 1
ATOM 559 O O . ARG A 1 74 ? -3.682 2.077 7.192 1.00 98.56 74 ARG A O 1
ATOM 566 N N . VAL A 1 75 ? -5.862 2.635 7.152 1.00 97.88 75 VAL A N 1
ATOM 567 C CA . VAL A 1 75 ? -5.646 4.066 6.965 1.00 97.88 75 VAL A CA 1
ATOM 568 C C . VAL A 1 75 ? -6.437 4.894 7.958 1.00 97.88 75 VAL A C 1
ATOM 570 O O . VAL A 1 75 ? -7.598 4.607 8.240 1.00 97.88 75 VAL A O 1
ATOM 573 N N . GLU A 1 76 ? -5.806 5.953 8.452 1.00 97.00 76 GLU A N 1
ATOM 574 C CA . GLU A 1 76 ? -6.4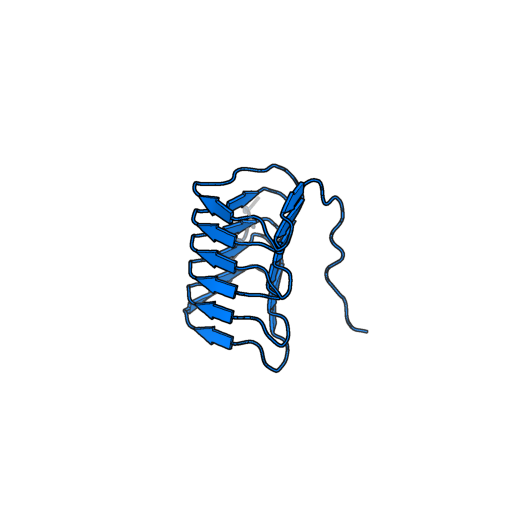35 6.888 9.393 1.00 97.00 76 GLU A CA 1
ATOM 575 C C . GLU A 1 76 ? -7.403 7.858 8.679 1.00 97.00 76 GLU A C 1
ATOM 577 O O . GLU A 1 76 ? -8.305 8.432 9.288 1.00 97.00 76 GLU A O 1
ATOM 582 N N . GLY A 1 77 ? -7.258 8.009 7.360 1.00 95.62 77 GLY A N 1
ATOM 583 C CA . GLY A 1 77 ? -8.084 8.855 6.507 1.00 95.62 77 GLY A CA 1
ATOM 584 C C . GLY A 1 77 ? -8.754 8.085 5.369 1.00 95.62 77 GLY A C 1
ATOM 585 O O . GLY A 1 77 ? -9.641 7.248 5.563 1.00 95.62 77 GLY A O 1
ATOM 586 N N . ARG A 1 78 ? -8.389 8.436 4.136 1.00 96.31 78 ARG A N 1
ATOM 587 C CA . ARG A 1 78 ? -9.060 7.997 2.912 1.00 96.31 78 ARG A CA 1
ATOM 588 C C . ARG A 1 78 ? -8.347 6.823 2.242 1.00 96.31 78 ARG A C 1
ATOM 590 O O . ARG A 1 78 ? -7.148 6.885 1.979 1.00 96.31 78 ARG A O 1
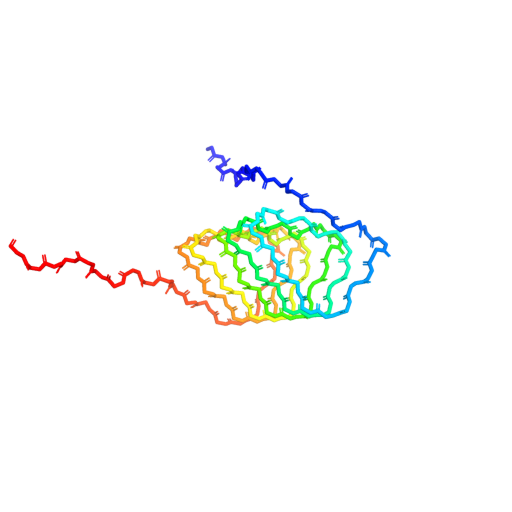ATOM 597 N N . ALA A 1 79 ? -9.126 5.817 1.857 1.00 98.06 79 ALA A N 1
ATOM 598 C CA . ALA A 1 79 ? -8.735 4.747 0.948 1.00 98.06 79 ALA A CA 1
ATOM 599 C C . ALA A 1 79 ? -9.398 4.934 -0.428 1.00 98.06 79 ALA A C 1
ATOM 601 O O . ALA A 1 79 ? -10.621 5.043 -0.539 1.00 98.06 79 ALA A O 1
ATOM 602 N N . GLU A 1 80 ? -8.592 4.967 -1.488 1.00 98.19 80 GLU A N 1
ATOM 603 C CA . GLU A 1 80 ? -9.038 4.958 -2.884 1.00 98.19 80 GLU A CA 1
ATOM 604 C C . GLU A 1 80 ? -8.588 3.665 -3.580 1.00 98.19 80 GLU A C 1
ATOM 606 O O . GLU A 1 80 ? -7.391 3.407 -3.712 1.00 98.19 80 GLU A O 1
ATOM 611 N N . LEU A 1 81 ? -9.538 2.873 -4.078 1.00 98.25 81 LEU A N 1
ATOM 612 C CA . LEU A 1 81 ? -9.279 1.717 -4.938 1.00 98.25 81 LEU A CA 1
ATOM 613 C C . LEU A 1 81 ? -9.556 2.117 -6.392 1.00 98.25 81 LEU A C 1
ATOM 615 O O . LEU A 1 81 ? -10.696 2.409 -6.760 1.00 98.25 81 LEU A O 1
ATOM 619 N N . GLY A 1 82 ? -8.509 2.177 -7.213 1.00 97.81 82 GLY A N 1
ATOM 620 C CA . GLY A 1 82 ? -8.598 2.579 -8.617 1.00 97.81 82 GLY A CA 1
ATOM 621 C C . GLY A 1 82 ? -9.154 1.483 -9.531 1.00 97.81 82 GLY A C 1
ATOM 622 O O . GLY A 1 82 ? -9.124 0.303 -9.206 1.00 97.81 82 GLY A O 1
ATOM 623 N N . LYS A 1 83 ? -9.601 1.850 -10.736 1.00 94.81 83 LYS A N 1
ATOM 624 C CA . LYS A 1 83 ? -10.300 0.961 -11.691 1.00 94.81 83 LYS A CA 1
ATOM 625 C C . LYS A 1 83 ? -9.682 -0.428 -11.945 1.00 94.81 83 LYS A C 1
ATOM 627 O O . LYS A 1 83 ? -10.405 -1.330 -12.341 1.00 94.81 83 LYS A O 1
ATOM 632 N N . TYR A 1 84 ? -8.373 -0.612 -11.806 1.00 91.75 84 TYR A N 1
ATOM 633 C CA . TYR A 1 84 ? -7.713 -1.907 -12.047 1.00 91.75 84 TYR A CA 1
ATOM 634 C C . TYR A 1 84 ? -6.998 -2.444 -10.807 1.00 91.75 84 TYR A C 1
ATOM 636 O O . TYR A 1 84 ? -6.124 -3.302 -10.924 1.00 91.75 84 TYR A O 1
ATOM 644 N N . SER A 1 85 ? -7.338 -1.921 -9.630 1.00 97.94 85 SER A N 1
ATOM 645 C CA . SER A 1 85 ? -6.707 -2.323 -8.385 1.00 97.94 85 SER A CA 1
ATOM 646 C C . SER A 1 85 ? -7.169 -3.700 -7.935 1.00 97.94 85 SER A C 1
ATOM 648 O O . SER A 1 85 ? -8.308 -4.095 -8.183 1.00 97.94 85 SER A O 1
ATOM 650 N N . THR A 1 86 ? -6.300 -4.410 -7.224 1.00 98.56 86 THR A N 1
ATOM 651 C CA . THR A 1 86 ? -6.661 -5.601 -6.449 1.00 98.56 86 THR A CA 1
ATOM 652 C C . THR A 1 86 ? -6.228 -5.394 -5.007 1.00 98.56 86 THR A C 1
ATOM 654 O O . THR A 1 86 ? -5.071 -5.057 -4.769 1.00 98.56 86 THR A O 1
ATOM 657 N N . LEU A 1 87 ? -7.150 -5.587 -4.072 1.00 98.62 87 LEU A N 1
ATOM 658 C CA . LEU A 1 87 ? -6.862 -5.708 -2.649 1.00 98.62 87 LEU A CA 1
ATOM 659 C C . LEU A 1 87 ? -7.430 -7.047 -2.171 1.00 98.62 87 LEU A C 1
ATOM 661 O O . LEU A 1 87 ? -8.640 -7.255 -2.248 1.00 98.62 87 LEU A O 1
ATOM 665 N N . ASP A 1 88 ? -6.546 -7.939 -1.742 1.00 98.69 88 ASP A N 1
ATOM 666 C CA . ASP A 1 88 ? -6.875 -9.209 -1.094 1.00 98.69 88 ASP A CA 1
ATOM 667 C C . ASP A 1 88 ? -6.383 -9.136 0.357 1.00 98.69 88 ASP A C 1
ATOM 669 O O . ASP A 1 88 ? -5.177 -9.177 0.617 1.00 98.69 88 ASP A O 1
ATOM 673 N N . GLY A 1 89 ? -7.319 -8.901 1.272 1.00 98.50 89 GLY A N 1
ATOM 674 C CA . GLY A 1 89 ? -7.070 -8.570 2.671 1.00 98.50 89 GLY A CA 1
ATOM 675 C C . GLY A 1 89 ? -8.094 -7.580 3.224 1.00 98.50 89 GLY A C 1
ATOM 676 O O . GLY A 1 89 ? -8.882 -6.980 2.486 1.00 98.50 89 GLY A O 1
ATOM 677 N N . ASP A 1 90 ? -8.079 -7.403 4.541 1.00 98.62 90 ASP A N 1
ATOM 678 C CA . ASP A 1 90 ? -9.031 -6.538 5.232 1.00 98.62 90 ASP A CA 1
ATOM 679 C C . ASP A 1 90 ? -8.641 -5.061 5.112 1.00 98.62 90 ASP A C 1
ATOM 681 O O . ASP A 1 90 ? -7.462 -4.707 5.044 1.00 98.62 90 ASP A O 1
ATOM 685 N N . LEU A 1 91 ? -9.642 -4.178 5.105 1.00 98.56 91 LEU A N 1
ATOM 686 C CA . LEU A 1 91 ? -9.470 -2.735 4.970 1.00 98.56 91 LEU A CA 1
ATOM 687 C C . LEU A 1 91 ? -10.123 -1.988 6.137 1.00 98.56 91 LEU A C 1
ATOM 689 O O . LEU A 1 91 ? -11.344 -2.006 6.294 1.00 98.56 91 LEU A O 1
ATOM 693 N N . ILE A 1 92 ? -9.314 -1.261 6.906 1.00 98.50 92 ILE A N 1
ATOM 694 C CA . ILE A 1 92 ? -9.762 -0.319 7.937 1.00 98.50 92 ILE A CA 1
ATOM 695 C C . ILE A 1 92 ? -9.570 1.111 7.422 1.00 98.50 92 ILE A C 1
ATOM 697 O O . ILE A 1 92 ? -8.470 1.460 6.994 1.00 98.50 92 ILE A O 1
ATOM 701 N N . TYR A 1 93 ? -10.617 1.939 7.441 1.00 97.62 93 TYR A N 1
ATOM 702 C CA . TYR A 1 93 ? -10.591 3.269 6.812 1.00 97.62 93 TYR A CA 1
ATOM 703 C C . TYR A 1 93 ? -11.581 4.257 7.434 1.00 97.62 93 TYR A C 1
ATOM 705 O O . TYR A 1 93 ? -12.615 3.850 7.950 1.00 97.62 93 TYR A O 1
ATOM 713 N N . LYS A 1 94 ? -11.351 5.567 7.269 1.00 96.50 94 LYS A N 1
ATOM 714 C CA . LYS A 1 94 ? -12.349 6.606 7.593 1.00 96.50 94 LYS A CA 1
ATOM 715 C C . LYS A 1 94 ? -13.255 6.945 6.406 1.00 96.50 94 LYS A C 1
ATOM 717 O O . LYS A 1 94 ? -14.471 7.042 6.543 1.00 96.50 94 LYS A O 1
ATOM 722 N N . HIS A 1 95 ? -12.681 7.073 5.208 1.00 95.81 95 HIS A N 1
ATOM 723 C CA . HIS A 1 95 ? -13.437 7.296 3.968 1.00 95.81 95 HIS A CA 1
ATOM 724 C C . HIS A 1 95 ? -13.003 6.329 2.865 1.00 95.81 95 HIS A C 1
ATOM 726 O O . HIS A 1 95 ? -11.820 6.252 2.549 1.00 95.81 95 HIS A O 1
ATOM 732 N N . LEU A 1 96 ? -13.954 5.642 2.232 1.00 97.19 96 LEU A N 1
ATOM 733 C CA . LEU A 1 96 ? -13.682 4.682 1.160 1.00 97.19 96 LEU A CA 1
ATOM 734 C C . LEU A 1 96 ? -14.265 5.154 -0.170 1.00 97.19 96 LEU A C 1
ATOM 736 O O . LEU A 1 96 ? -15.438 5.513 -0.261 1.00 97.19 96 LEU A O 1
ATOM 740 N N . TYR A 1 97 ? -13.441 5.121 -1.213 1.00 97.12 97 TYR A N 1
ATOM 741 C CA . TYR A 1 97 ? -13.848 5.339 -2.595 1.00 97.12 97 TYR A CA 1
ATOM 742 C C . TYR A 1 97 ? -13.360 4.179 -3.463 1.00 97.12 97 TYR A C 1
ATOM 744 O O . TYR A 1 97 ? -12.167 3.887 -3.504 1.00 97.12 97 TYR A O 1
ATOM 752 N N . ILE A 1 98 ? -14.283 3.535 -4.174 1.00 96.88 98 ILE A N 1
ATOM 753 C CA . ILE A 1 98 ? -13.992 2.397 -5.050 1.00 96.88 98 ILE A CA 1
ATOM 754 C C . ILE A 1 98 ? -14.414 2.768 -6.468 1.00 96.88 98 ILE A C 1
ATOM 756 O O . ILE A 1 98 ? -15.580 3.070 -6.727 1.00 96.88 98 ILE A O 1
ATOM 760 N N . GLU A 1 99 ? -13.466 2.752 -7.400 1.00 96.94 99 GLU A N 1
ATOM 761 C CA . GLU A 1 99 ? -13.757 2.938 -8.817 1.00 96.94 99 GLU A CA 1
ATOM 762 C C . GLU A 1 99 ? -14.326 1.664 -9.449 1.00 96.94 99 GLU A C 1
ATOM 764 O O . GLU A 1 99 ? -13.929 0.543 -9.130 1.00 96.94 99 GLU A O 1
ATOM 769 N N . GLN A 1 100 ? -15.218 1.840 -10.429 1.00 95.75 100 GLN A N 1
ATOM 770 C CA . GLN A 1 100 ? -15.748 0.730 -11.216 1.00 95.75 100 GLN A CA 1
ATOM 771 C C . GLN A 1 100 ? -14.606 -0.057 -11.876 1.00 95.75 100 GLN A C 1
ATOM 773 O O . GLN A 1 100 ? -13.883 0.489 -12.710 1.00 95.75 100 GLN A O 1
ATOM 778 N N . GLY A 1 101 ? -14.502 -1.345 -11.542 1.00 94.69 101 GLY A N 1
ATOM 779 C CA . GLY A 1 101 ? -13.477 -2.268 -12.039 1.00 94.69 101 GLY A CA 1
ATOM 780 C C . GLY A 1 101 ? -12.457 -2.702 -10.983 1.00 94.69 101 GLY A C 1
ATOM 781 O O . GLY A 1 101 ? -11.767 -3.699 -11.201 1.00 94.69 101 GLY A O 1
ATOM 782 N N . ALA A 1 102 ? -12.387 -2.004 -9.844 1.00 97.56 102 ALA A N 1
ATOM 783 C CA . ALA A 1 102 ? -11.586 -2.436 -8.707 1.00 97.56 102 ALA A CA 1
ATOM 784 C C . ALA A 1 102 ? -12.048 -3.812 -8.202 1.00 97.56 102 ALA A C 1
ATOM 786 O O . ALA A 1 102 ? -13.245 -4.106 -8.160 1.00 97.56 102 ALA A O 1
ATOM 787 N N . ARG A 1 103 ? -11.089 -4.648 -7.800 1.00 97.94 103 ARG A N 1
ATOM 788 C CA . ARG A 1 103 ? -11.326 -5.942 -7.156 1.00 97.94 103 ARG A CA 1
ATOM 789 C C . ARG A 1 103 ? -10.918 -5.847 -5.695 1.00 97.94 103 ARG A C 1
ATOM 791 O O . ARG A 1 103 ? -9.798 -5.444 -5.389 1.00 97.94 103 ARG A O 1
ATOM 798 N N . PHE A 1 104 ? -11.833 -6.220 -4.818 1.00 97.00 104 PHE A N 1
ATOM 799 C CA . PHE A 1 104 ? -11.623 -6.251 -3.381 1.00 97.00 104 PHE A CA 1
ATOM 800 C C . PHE A 1 104 ? -12.148 -7.578 -2.840 1.00 97.00 104 PHE A C 1
ATOM 802 O O . PHE A 1 104 ? -13.262 -7.976 -3.185 1.00 97.00 104 PHE A O 1
ATOM 809 N N . GLN A 1 105 ? -11.346 -8.243 -2.018 1.00 97.81 105 GLN A N 1
ATOM 810 C CA . GLN A 1 105 ? -11.698 -9.467 -1.316 1.00 97.81 105 GLN A CA 1
ATOM 811 C C . GLN A 1 105 ? -11.208 -9.349 0.127 1.00 97.81 105 GLN A C 1
ATOM 813 O O . GLN A 1 105 ? -10.009 -9.286 0.361 1.00 97.81 105 GLN A O 1
ATOM 818 N N . GLY A 1 106 ? -12.138 -9.301 1.078 1.00 97.06 106 GLY A N 1
ATOM 819 C CA . GLY A 1 106 ? -11.838 -9.106 2.495 1.00 97.06 106 GLY A CA 1
ATOM 820 C C . GLY A 1 106 ? -12.981 -8.405 3.218 1.00 97.06 106 GLY A C 1
ATOM 821 O O . GLY A 1 106 ? -14.051 -8.170 2.642 1.00 97.06 106 GLY A O 1
ATOM 822 N N . GLN A 1 107 ? -12.756 -8.060 4.480 1.00 97.62 107 GLN A N 1
ATOM 823 C CA . GLN A 1 107 ? -13.691 -7.297 5.293 1.00 97.62 107 GLN A CA 1
ATOM 824 C C . GLN A 1 107 ? -13.336 -5.806 5.298 1.00 97.62 107 GLN A C 1
ATOM 826 O O . GLN A 1 107 ? -12.178 -5.412 5.410 1.00 97.62 107 GLN A O 1
ATOM 831 N N . CYS A 1 108 ? -14.363 -4.962 5.216 1.00 96.56 108 CYS A N 1
ATOM 832 C CA . CYS A 1 108 ? -14.252 -3.520 5.401 1.00 96.56 108 CYS A CA 1
ATOM 833 C C . CYS A 1 108 ? -14.719 -3.142 6.809 1.00 96.56 108 CYS A C 1
ATOM 835 O O . CYS A 1 108 ? -15.838 -3.484 7.193 1.00 96.56 108 CYS A O 1
ATOM 837 N N . THR A 1 109 ? -13.899 -2.389 7.537 1.00 97.75 109 THR A N 1
ATOM 838 C CA . THR A 1 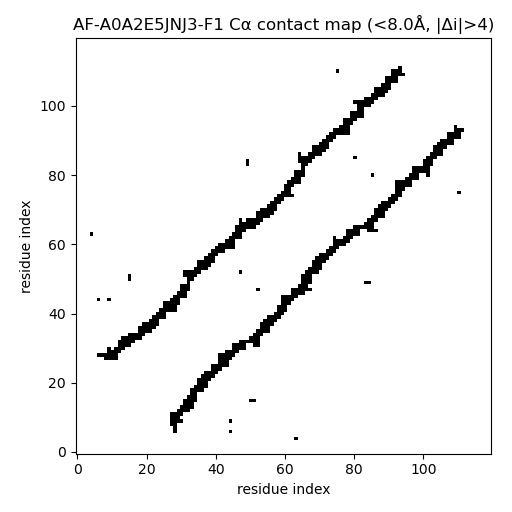109 ? -14.236 -1.854 8.860 1.00 97.75 109 THR A CA 1
ATOM 839 C C . THR A 1 109 ? -14.030 -0.345 8.857 1.00 97.75 109 THR A C 1
ATOM 841 O O . THR A 1 109 ? -12.961 0.151 8.502 1.00 97.75 109 THR A O 1
ATOM 844 N N . ILE A 1 110 ? -15.058 0.401 9.251 1.00 96.94 110 ILE A N 1
ATOM 845 C CA . ILE A 1 110 ? -14.936 1.850 9.401 1.00 96.94 110 ILE A CA 1
ATOM 846 C C . ILE A 1 110 ? -14.099 2.120 10.653 1.00 96.94 110 ILE A C 1
ATOM 848 O O . ILE A 1 110 ? -14.305 1.516 11.705 1.00 96.94 110 ILE A O 1
ATOM 852 N N . LEU A 1 111 ? -13.113 2.998 10.519 1.00 94.12 111 LEU A N 1
ATOM 853 C CA . LEU A 1 111 ? -12.354 3.520 11.634 1.00 94.12 111 LEU A CA 1
ATOM 854 C C . LEU A 1 111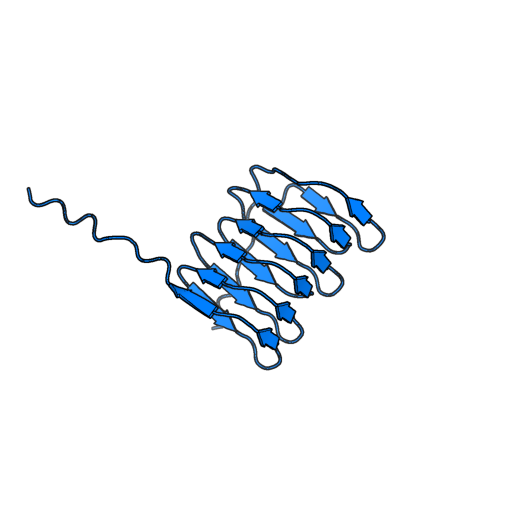 ? -13.250 4.504 12.387 1.00 94.12 111 LEU A C 1
ATOM 856 O O . LEU A 1 111 ? -13.299 5.689 12.057 1.00 94.12 111 LEU A O 1
ATOM 860 N N . ASP A 1 112 ? -13.981 3.986 13.369 1.00 82.19 112 ASP A N 1
ATOM 861 C CA . ASP A 1 112 ? -14.800 4.809 14.245 1.00 82.19 112 ASP A CA 1
ATOM 862 C C . ASP A 1 112 ? -13.891 5.650 15.146 1.00 82.19 112 ASP A C 1
ATOM 864 O O . ASP A 1 112 ? -13.132 5.138 15.977 1.00 82.19 112 ASP A O 1
ATOM 868 N N . GLU A 1 113 ? -13.988 6.969 14.997 1.00 63.34 113 GLU A N 1
ATOM 869 C CA . GLU A 1 113 ? -13.600 7.889 16.056 1.00 63.34 113 GLU A CA 1
ATOM 870 C C . GLU A 1 113 ? -14.591 7.642 17.188 1.00 63.34 113 GLU A C 1
ATOM 872 O O . GLU A 1 113 ? -15.725 8.104 17.118 1.00 63.34 113 GLU A O 1
ATOM 877 N N . LYS A 1 114 ? -14.214 6.871 18.216 1.00 54.56 114 LYS A N 1
ATOM 878 C CA . LYS A 1 114 ? -14.993 6.895 19.458 1.00 54.56 114 LYS A CA 1
ATOM 879 C C . LYS A 1 114 ? -15.178 8.360 19.842 1.00 54.56 114 LYS A C 1
ATOM 881 O O . LYS A 1 114 ? -14.186 9.069 20.016 1.00 54.56 114 LYS A O 1
ATOM 886 N N . ASP A 1 115 ? -16.439 8.771 19.927 1.00 48.62 115 ASP A N 1
ATOM 887 C CA . ASP A 1 115 ? -16.884 10.095 20.322 1.00 48.62 115 ASP A CA 1
ATOM 888 C C . ASP A 1 115 ? -16.052 10.618 21.492 1.00 48.62 115 ASP A C 1
ATOM 890 O O . ASP A 1 115 ? -16.220 10.202 22.636 1.00 48.62 115 ASP A O 1
ATOM 894 N N . ASN A 1 116 ? -15.183 11.588 21.215 1.00 52.12 116 ASN A N 1
ATOM 895 C CA . ASN A 1 116 ? -14.554 12.407 22.244 1.00 52.12 116 ASN A CA 1
ATOM 896 C C . ASN A 1 116 ? -15.545 13.493 22.710 1.00 52.12 116 ASN A C 1
ATOM 898 O O . ASN A 1 116 ? -15.182 14.655 22.879 1.00 52.12 116 ASN A O 1
ATOM 902 N N . HIS A 1 117 ? -16.814 13.120 22.911 1.00 51.50 117 HIS A N 1
ATOM 903 C CA . HIS A 1 117 ? -17.730 13.880 23.752 1.00 51.50 117 HIS A CA 1
ATOM 904 C C . HIS A 1 117 ? -17.370 13.546 25.198 1.00 51.50 117 HIS A C 1
ATOM 906 O O . HIS A 1 117 ? -18.043 12.774 25.877 1.00 51.50 117 HIS A O 1
ATOM 912 N N . GLY A 1 118 ? -16.243 14.105 25.645 1.00 46.09 118 GLY A N 1
ATOM 913 C CA . GLY A 1 118 ? -16.028 14.313 27.062 1.00 46.09 118 GLY A CA 1
ATOM 914 C C . GLY A 1 118 ? -17.163 15.198 27.555 1.00 46.09 118 GLY A C 1
ATOM 915 O O . GLY A 1 118 ? -17.259 16.358 27.160 1.00 46.09 118 GLY A O 1
ATOM 916 N N . GLU A 1 119 ? -18.042 14.623 28.368 1.00 49.62 119 GLU A N 1
ATOM 917 C CA . GLU A 1 119 ? -18.869 15.390 29.285 1.00 49.62 119 GLU A CA 1
ATOM 918 C C . GLU A 1 119 ? -17.952 16.346 30.061 1.00 49.62 119 GLU A C 1
ATOM 920 O O . GLU A 1 119 ? -17.011 15.934 30.747 1.00 49.62 119 GLU A O 1
ATOM 925 N N . SER A 1 120 ? -18.194 17.642 29.905 1.00 49.44 120 SER A N 1
ATOM 926 C CA . SER A 1 120 ? -17.777 18.705 30.817 1.00 49.44 120 SER A CA 1
ATOM 927 C C . SER A 1 120 ? -18.816 19.810 30.737 1.00 49.44 120 SER A C 1
ATOM 929 O O . SER A 1 120 ? -19.105 20.249 29.601 1.00 49.44 120 SER A O 1
#

Sequence (120 aa):
MKNKLTFKNIHTMVGPDAEIRGDIKLKEGFIIYGRVYGSISTAGDIRIGKTGSVYGDINANNIHIGGQVFGNVRVEGRAELGKYSTLDGDLIYKHLYIEQGARFQGQCTILDEKDNHGES

Mean predicted aligned error: 5.88 Å

Radius of gyration: 14.34 Å; Cα contacts (8 Å, |Δi|>4): 340; chains: 1; bounding box: 32×28×43 Å

Secondary structure (DSSP, 8-state):
---------EEEEE-TT-EEES-EE-SSEEEESSEEES-EE-SS-EEE-TT-EEES-EEESSEEESSEEES-EEESSEEEE-TT-EEES-EEESEEEE-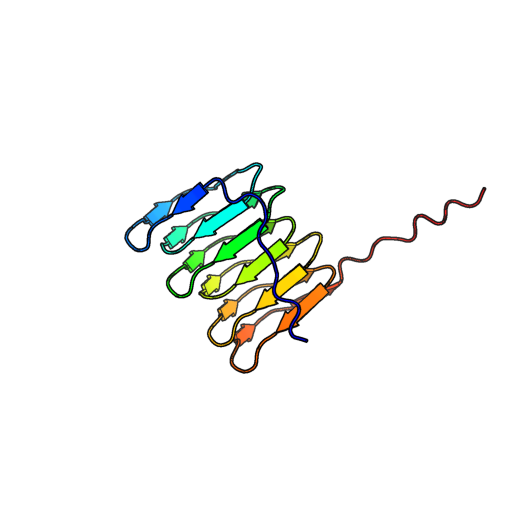TT-EEES-EEE----------